Protein AF-A0AAU0F227-F1 (afdb_monomer)

Organism: NCBI:txid1735111

Secondary structure (DSSP, 8-state):
-HHHHHHHHHHHHHHHHHTT-EEEEEEEETTEEEEEEEEEEETTEEEEEEEEESSTTHHHHHHHHHHHHHTTT-SEEE-SS--HHHHTTT-----HHHHHHHHS--

Structure (mmCIF, N/CA/C/O backbone):
data_AF-A0AAU0F227-F1
#
_entry.id   AF-A0AAU0F227-F1
#
loop_
_atom_site.group_PDB
_atom_site.id
_atom_site.type_symbol
_atom_site.label_atom_id
_atom_site.label_alt_id
_atom_site.label_comp_id
_atom_site.label_asym_id
_atom_site.label_entity_id
_atom_site.label_seq_id
_atom_site.pdbx_PDB_ins_code
_atom_site.Cartn_x
_atom_site.Cartn_y
_atom_site.Cartn_z
_atom_site.occupancy
_atom_site.B_iso_or_equiv
_atom_site.auth_seq_id
_atom_site.auth_comp_id
_atom_site.auth_asym_id
_atom_site.auth_atom_id
_atom_site.pdbx_PDB_model_num
ATOM 1 N N . MET A 1 1 ? 10.313 -25.907 7.428 1.00 57.06 1 MET A N 1
ATOM 2 C CA . MET A 1 1 ? 9.620 -24.883 8.251 1.00 57.06 1 MET A CA 1
ATOM 3 C C . MET A 1 1 ? 9.072 -23.707 7.429 1.00 57.06 1 MET A C 1
ATOM 5 O O . MET A 1 1 ? 7.876 -23.462 7.508 1.00 57.06 1 MET A O 1
ATOM 9 N N . ALA A 1 2 ? 9.868 -23.030 6.587 1.00 64.19 2 ALA A N 1
ATOM 10 C CA . ALA A 1 2 ? 9.444 -21.821 5.851 1.00 64.19 2 ALA A CA 1
ATOM 11 C C . ALA A 1 2 ? 8.275 -21.999 4.849 1.00 64.19 2 ALA A C 1
ATOM 13 O O . ALA A 1 2 ? 7.465 -21.090 4.670 1.00 64.19 2 ALA A O 1
ATOM 14 N N . LEU A 1 3 ? 8.136 -23.172 4.214 1.00 71.38 3 LEU A N 1
ATOM 15 C CA . LEU A 1 3 ? 7.065 -23.419 3.233 1.00 71.38 3 LEU A CA 1
ATOM 16 C C . LEU A 1 3 ? 5.664 -23.450 3.878 1.00 71.38 3 LEU A C 1
ATOM 18 O O . LEU A 1 3 ? 4.693 -22.986 3.285 1.00 71.38 3 LEU A O 1
ATOM 22 N N . GLY A 1 4 ? 5.566 -23.962 5.110 1.00 80.31 4 GLY A N 1
ATOM 23 C CA . GLY A 1 4 ? 4.306 -24.030 5.855 1.00 80.31 4 GLY A CA 1
ATOM 24 C C . GLY A 1 4 ? 3.799 -22.652 6.281 1.00 80.31 4 GLY A C 1
ATOM 25 O O . GLY A 1 4 ? 2.604 -22.387 6.192 1.00 80.31 4 GLY A O 1
ATOM 26 N N . PHE A 1 5 ? 4.709 -21.754 6.670 1.00 84.50 5 PHE A N 1
ATOM 27 C CA . PHE A 1 5 ? 4.380 -20.368 7.007 1.00 84.50 5 PHE A CA 1
ATOM 28 C C . PHE A 1 5 ? 3.820 -19.608 5.797 1.00 84.50 5 PHE A C 1
ATOM 30 O O . PHE A 1 5 ? 2.742 -19.025 5.882 1.00 84.50 5 PHE A O 1
ATOM 37 N N . ARG A 1 6 ? 4.482 -19.711 4.635 1.00 87.69 6 ARG A N 1
ATOM 38 C CA . ARG A 1 6 ? 4.040 -19.050 3.395 1.00 87.69 6 ARG A CA 1
ATOM 39 C C . ARG A 1 6 ? 2.630 -19.478 2.977 1.00 87.69 6 ARG A C 1
ATOM 41 O O . ARG A 1 6 ? 1.818 -18.639 2.609 1.00 87.69 6 ARG A O 1
ATOM 48 N N . ARG A 1 7 ? 2.320 -20.777 3.066 1.00 92.31 7 ARG A N 1
ATOM 49 C CA . ARG A 1 7 ? 0.983 -21.298 2.730 1.00 92.31 7 ARG A CA 1
ATOM 50 C C . ARG A 1 7 ? -0.098 -20.772 3.673 1.00 92.31 7 ARG A C 1
ATOM 52 O O . ARG A 1 7 ? -1.180 -20.441 3.200 1.00 92.31 7 ARG A O 1
ATOM 59 N N . LYS A 1 8 ? 0.194 -20.671 4.975 1.00 94.19 8 LYS A N 1
ATOM 60 C CA . LYS A 1 8 ? -0.734 -20.087 5.955 1.00 94.19 8 LYS A CA 1
ATOM 61 C C . LYS A 1 8 ? -0.987 -18.608 5.673 1.00 94.19 8 LYS A C 1
ATOM 63 O O . LYS A 1 8 ? -2.141 -18.209 5.643 1.00 94.19 8 LYS A O 1
ATOM 68 N N . LEU A 1 9 ? 0.063 -17.835 5.392 1.00 93.00 9 LEU A N 1
ATOM 69 C CA . LEU A 1 9 ? -0.064 -16.415 5.058 1.00 93.00 9 LEU A CA 1
ATOM 70 C C . LEU A 1 9 ? -0.951 -16.199 3.824 1.00 93.00 9 LEU A C 1
ATOM 72 O O . LEU A 1 9 ? -1.901 -15.424 3.880 1.00 93.00 9 LEU A O 1
ATOM 76 N N . ILE A 1 10 ? -0.695 -16.944 2.743 1.00 95.25 10 ILE A N 1
ATOM 77 C CA . ILE A 1 10 ? -1.519 -16.889 1.525 1.00 95.25 10 ILE A CA 1
ATOM 78 C C . ILE A 1 10 ? -2.977 -17.234 1.849 1.00 95.25 10 ILE A C 1
ATOM 80 O O . ILE A 1 10 ? -3.882 -16.521 1.429 1.00 95.25 10 ILE A O 1
ATOM 84 N N . ALA A 1 11 ? -3.220 -18.300 2.618 1.00 97.00 11 ALA A N 1
ATOM 85 C CA . ALA A 1 11 ? -4.575 -18.694 2.995 1.00 97.00 11 ALA A CA 1
ATOM 86 C C . ALA A 1 11 ? -5.305 -17.598 3.793 1.00 97.00 11 ALA A C 1
ATOM 88 O O . ALA A 1 11 ? -6.478 -17.346 3.518 1.00 97.00 11 ALA A O 1
ATOM 89 N N . SER A 1 12 ? -4.617 -16.920 4.718 1.00 96.75 12 SER A N 1
ATOM 90 C CA . SER A 1 12 ? -5.177 -15.798 5.481 1.00 96.75 12 SER A CA 1
ATOM 91 C C . SER A 1 12 ? -5.547 -14.619 4.582 1.00 96.75 12 SER A C 1
ATOM 93 O O . SER A 1 12 ? -6.663 -14.120 4.674 1.00 96.75 12 SER A O 1
ATOM 95 N N . PHE A 1 13 ? -4.668 -14.211 3.661 1.00 96.75 13 PHE A N 1
ATOM 96 C CA . PHE A 1 13 ? -4.973 -13.123 2.723 1.00 96.75 13 PHE A CA 1
ATOM 97 C C . PHE A 1 13 ? -6.117 -13.470 1.772 1.00 96.75 13 PHE A C 1
ATOM 99 O O . PHE A 1 13 ? -6.982 -12.635 1.525 1.00 96.75 13 PHE A O 1
ATOM 106 N N . LEU A 1 14 ? -6.180 -14.713 1.289 1.00 97.19 14 LEU A N 1
ATOM 107 C CA . LEU A 1 14 ? -7.306 -15.174 0.475 1.00 97.19 14 LEU A CA 1
ATOM 108 C C . LEU A 1 14 ? -8.623 -15.157 1.259 1.00 97.19 14 LEU A C 1
ATOM 110 O O . LEU A 1 14 ? -9.668 -14.862 0.685 1.00 97.19 14 LEU A O 1
ATOM 114 N N . GLN A 1 15 ? -8.588 -15.481 2.553 1.00 98.00 15 GLN A N 1
ATOM 115 C CA . GLN A 1 15 ? -9.765 -15.392 3.413 1.00 98.00 15 GLN A CA 1
ATOM 116 C C . GLN A 1 15 ? -10.199 -13.937 3.609 1.00 98.00 15 GLN A C 1
ATOM 118 O O . GLN A 1 15 ? -11.361 -13.622 3.376 1.00 98.00 15 GLN A O 1
ATOM 123 N N . LEU A 1 16 ? -9.265 -13.043 3.941 1.00 97.75 16 LEU A N 1
ATOM 124 C CA . LEU A 1 16 ? -9.541 -11.611 4.070 1.00 97.75 16 LEU A CA 1
ATOM 125 C C . LEU A 1 16 ? -10.073 -11.011 2.764 1.00 97.75 16 LEU A C 1
ATOM 127 O O . LEU A 1 16 ? -10.976 -10.182 2.795 1.00 97.75 16 LEU A O 1
ATOM 131 N N . HIS A 1 17 ? -9.568 -11.459 1.614 1.00 97.44 17 HIS A N 1
ATOM 132 C CA . HIS A 1 17 ? -10.062 -11.022 0.313 1.00 97.44 17 HIS A CA 1
ATOM 133 C C . HIS A 1 17 ? -11.509 -11.468 0.074 1.00 97.44 17 HIS A C 1
ATOM 135 O O . HIS A 1 17 ? -12.342 -10.654 -0.317 1.00 97.44 17 HIS A O 1
ATOM 141 N N . ARG A 1 18 ? -11.845 -12.730 0.384 1.00 97.62 18 ARG A N 1
ATOM 142 C CA . ARG A 1 18 ? -13.232 -13.229 0.315 1.00 97.62 18 ARG A CA 1
ATOM 143 C C . ARG A 1 18 ? -14.184 -12.479 1.248 1.00 97.62 18 ARG A C 1
ATOM 145 O O . ARG A 1 18 ? -15.361 -12.361 0.934 1.00 97.62 18 ARG A O 1
ATOM 152 N N . GLU A 1 19 ? -13.681 -11.978 2.371 1.00 97.12 19 GLU A N 1
ATOM 153 C CA . GLU A 1 19 ? -14.431 -11.145 3.320 1.00 97.12 19 GLU A CA 1
ATOM 154 C C . GLU A 1 19 ? -14.504 -9.662 2.914 1.00 97.12 19 GLU A C 1
ATOM 156 O O . GLU A 1 19 ? -15.081 -8.863 3.645 1.00 97.12 19 GLU A O 1
ATOM 161 N N . GLY A 1 20 ? -13.906 -9.266 1.783 1.00 94.94 20 GLY A N 1
ATOM 162 C CA . GLY A 1 20 ? -13.856 -7.872 1.327 1.00 94.94 20 GLY A CA 1
ATOM 163 C C . GLY A 1 20 ? -12.848 -6.986 2.070 1.00 94.94 20 GLY A C 1
ATOM 164 O O . GLY A 1 20 ? -12.771 -5.792 1.791 1.00 94.94 20 GLY A O 1
ATOM 165 N N . LYS A 1 21 ? -12.053 -7.562 2.981 1.00 95.69 21 LYS A N 1
ATOM 166 C CA . LYS A 1 21 ? -11.080 -6.862 3.839 1.00 95.69 21 LYS A CA 1
ATOM 167 C C . LYS A 1 21 ? -9.684 -6.757 3.232 1.00 95.69 21 LYS A C 1
ATOM 169 O O . LYS A 1 21 ? -8.912 -5.907 3.650 1.00 95.69 21 LYS A O 1
ATOM 174 N N . ALA A 1 22 ? -9.329 -7.615 2.277 1.00 97.25 22 ALA A N 1
ATOM 175 C CA . ALA A 1 22 ? -8.083 -7.488 1.520 1.00 97.25 22 ALA A CA 1
ATOM 176 C C . ALA A 1 22 ? -8.368 -7.133 0.061 1.00 97.25 22 ALA A C 1
ATOM 178 O O . ALA A 1 22 ? -9.268 -7.703 -0.564 1.00 97.25 22 ALA A O 1
ATOM 179 N N . LYS A 1 23 ? -7.570 -6.222 -0.495 1.00 95.88 23 LYS A N 1
ATOM 180 C CA . LYS A 1 23 ? -7.654 -5.809 -1.899 1.00 95.88 23 LYS A CA 1
ATOM 181 C C . LYS A 1 23 ? -6.348 -6.106 -2.618 1.00 95.88 23 LYS A C 1
ATOM 183 O O . LYS A 1 23 ? -5.270 -5.987 -2.034 1.00 95.88 23 LYS A O 1
ATOM 188 N N . SER A 1 24 ? -6.462 -6.458 -3.890 1.00 96.00 24 SER A N 1
ATOM 189 C CA . SER A 1 24 ? -5.349 -6.539 -4.827 1.00 96.00 24 SER A CA 1
ATOM 190 C C . SER A 1 24 ? -5.595 -5.602 -6.001 1.00 96.00 24 SER A C 1
ATOM 192 O O . SER A 1 24 ? -6.738 -5.288 -6.331 1.00 96.00 24 SER A O 1
ATOM 194 N N . ILE A 1 25 ? -4.503 -5.132 -6.592 1.00 96.50 25 ILE A N 1
ATOM 195 C CA . ILE A 1 25 ? -4.500 -4.357 -7.826 1.00 96.50 25 ILE A CA 1
ATOM 196 C C . ILE A 1 25 ? -3.535 -5.034 -8.781 1.00 96.50 25 ILE A C 1
ATOM 198 O O . ILE A 1 25 ? -2.353 -5.204 -8.470 1.00 96.50 25 ILE A O 1
ATOM 202 N N . GLU A 1 26 ? -4.042 -5.419 -9.944 1.00 97.50 26 GLU A N 1
ATOM 203 C CA . GLU A 1 26 ? -3.285 -6.100 -10.981 1.00 97.50 26 GLU A CA 1
ATOM 204 C C . GLU A 1 26 ? -3.007 -5.177 -12.168 1.00 97.50 26 GLU A C 1
ATOM 206 O O . GLU A 1 26 ? -3.890 -4.494 -12.685 1.00 97.50 26 GLU A O 1
ATOM 211 N N . VAL A 1 27 ? -1.768 -5.204 -12.654 1.00 98.19 27 VAL A N 1
ATOM 212 C CA . VAL A 1 27 ? -1.337 -4.435 -13.823 1.00 98.19 27 VAL A CA 1
ATOM 213 C C . VAL A 1 27 ? -1.038 -5.392 -14.961 1.00 98.19 27 VAL A C 1
ATOM 215 O O . VAL A 1 27 ? -0.138 -6.234 -14.872 1.00 98.19 27 VAL A O 1
ATOM 218 N N . TRP A 1 28 ? -1.805 -5.249 -16.038 1.00 98.00 28 TRP A N 1
ATOM 219 C CA . TRP A 1 28 ? -1.760 -6.125 -17.201 1.00 98.00 28 TRP A CA 1
ATOM 220 C C . TRP A 1 28 ? -1.194 -5.397 -18.417 1.00 98.00 28 TRP A C 1
ATOM 222 O O . TRP A 1 28 ? -1.571 -4.264 -18.708 1.00 98.00 28 TRP A O 1
ATOM 232 N N . GLN A 1 29 ? -0.315 -6.068 -19.157 1.00 97.56 29 GLN A N 1
ATOM 233 C CA . GLN A 1 29 ? 0.210 -5.596 -20.436 1.00 97.56 29 GLN A CA 1
ATOM 234 C C . GLN A 1 29 ? 0.162 -6.750 -21.432 1.00 97.56 29 GLN A C 1
ATOM 236 O O . GLN A 1 29 ? 0.721 -7.815 -21.177 1.00 97.56 29 GLN A O 1
ATOM 241 N N . SER A 1 30 ? -0.536 -6.553 -22.553 1.00 96.69 30 SER A N 1
ATOM 242 C CA . SER A 1 30 ? -0.669 -7.560 -23.618 1.00 96.69 30 SER A CA 1
ATOM 243 C C . SER A 1 30 ? -1.134 -8.937 -23.111 1.00 96.69 30 SER A C 1
ATOM 245 O O . SER A 1 30 ? -0.617 -9.970 -23.524 1.00 96.69 30 SER A O 1
ATOM 247 N N . GLY A 1 31 ? -2.085 -8.956 -22.168 1.00 97.06 31 GLY A N 1
ATOM 248 C CA . GLY A 1 31 ? -2.617 -10.185 -21.563 1.00 97.06 31 GLY A CA 1
ATOM 249 C C . GLY A 1 31 ? -1.733 -10.826 -20.486 1.00 97.06 31 GLY A C 1
ATOM 250 O O . GLY A 1 31 ? -2.143 -11.811 -19.878 1.00 97.06 31 GLY A O 1
ATOM 251 N N . ALA A 1 32 ? -0.552 -10.273 -20.197 1.00 98.12 32 ALA A N 1
ATOM 252 C CA . ALA A 1 32 ? 0.327 -10.754 -19.137 1.00 98.12 32 ALA A CA 1
ATOM 253 C C . ALA A 1 32 ? 0.208 -9.902 -17.866 1.00 98.12 32 ALA A C 1
ATOM 255 O O . ALA A 1 32 ? 0.199 -8.673 -17.929 1.00 98.12 32 ALA A O 1
ATOM 256 N N . LEU A 1 33 ? 0.189 -10.558 -16.702 1.00 98.12 33 LEU A N 1
ATOM 257 C CA . LEU A 1 33 ? 0.288 -9.898 -15.400 1.00 98.12 33 LEU A CA 1
ATOM 258 C C . LEU A 1 33 ? 1.733 -9.436 -15.172 1.00 98.12 33 LEU A C 1
ATOM 260 O O . LEU A 1 33 ? 2.618 -10.260 -14.885 1.00 98.12 33 LEU A O 1
ATOM 264 N N . VAL A 1 34 ? 1.965 -8.131 -15.299 1.00 98.31 34 VAL A N 1
ATOM 265 C CA . VAL A 1 34 ? 3.297 -7.506 -15.273 1.00 98.31 34 VAL A CA 1
ATOM 266 C C . VAL A 1 34 ? 3.588 -6.711 -14.003 1.00 98.31 34 VAL A C 1
ATOM 268 O O . VAL A 1 34 ? 4.726 -6.301 -13.795 1.00 98.31 34 VAL A O 1
ATOM 271 N N . GLY A 1 35 ? 2.610 -6.523 -13.126 1.00 97.69 35 GLY A N 1
ATOM 272 C CA . GLY A 1 35 ? 2.816 -5.880 -11.835 1.00 97.69 35 GLY A CA 1
ATOM 273 C C . GLY A 1 35 ? 1.562 -5.920 -10.985 1.00 97.69 35 GLY A C 1
ATOM 274 O O . GLY A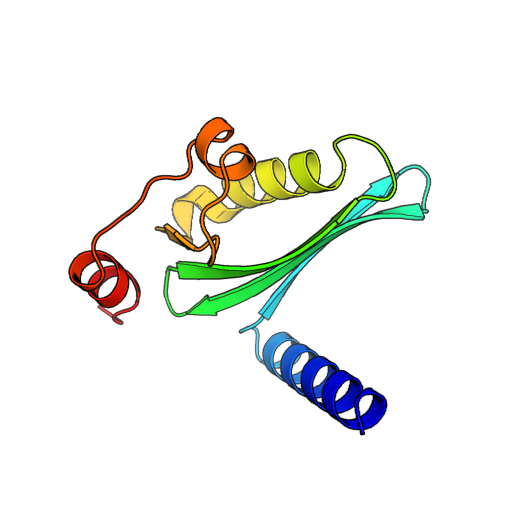 1 35 ? 0.508 -6.373 -11.432 1.00 97.69 35 GLY A O 1
ATOM 275 N N . GLY A 1 36 ? 1.688 -5.448 -9.758 1.00 96.75 36 GLY A N 1
ATOM 276 C CA . GLY A 1 36 ? 0.560 -5.336 -8.854 1.00 96.75 36 GLY A CA 1
ATOM 277 C C . GLY A 1 36 ? 0.991 -5.226 -7.407 1.00 96.75 36 GLY A C 1
ATOM 278 O O . GLY A 1 36 ? 2.180 -5.292 -7.084 1.00 96.75 36 GLY A O 1
ATOM 279 N N . PHE A 1 37 ? 0.009 -5.063 -6.540 1.00 95.06 37 PHE A N 1
ATOM 280 C CA . PHE A 1 37 ? 0.202 -5.039 -5.099 1.00 95.06 37 PHE A CA 1
ATOM 281 C C . PHE A 1 37 ? -1.064 -5.509 -4.397 1.00 95.06 37 PHE A C 1
ATOM 283 O O . PHE A 1 37 ? -2.133 -5.600 -5.005 1.00 95.06 37 PHE A O 1
ATOM 290 N N . TYR A 1 38 ? -0.930 -5.835 -3.120 1.00 96.00 38 TYR A N 1
ATOM 291 C CA . TYR A 1 38 ? -2.059 -6.181 -2.275 1.00 96.00 38 TYR A CA 1
ATOM 292 C C . TYR A 1 38 ? -1.876 -5.602 -0.878 1.00 96.00 38 TYR A C 1
ATOM 294 O O . TYR A 1 38 ? -0.764 -5.269 -0.458 1.00 96.00 38 TYR A O 1
ATOM 302 N N . GLY A 1 39 ? -2.987 -5.488 -0.168 1.00 96.19 39 GLY A N 1
ATOM 303 C CA . GLY A 1 39 ? -3.018 -4.974 1.188 1.00 96.19 39 GLY A CA 1
ATOM 304 C C . GLY A 1 39 ? -4.350 -5.252 1.859 1.00 96.19 39 GLY A C 1
ATOM 305 O O . GLY A 1 39 ? -5.257 -5.845 1.261 1.00 96.19 39 GLY A O 1
ATOM 306 N N . VAL A 1 40 ? -4.450 -4.828 3.110 1.00 96.94 40 VAL A N 1
ATOM 307 C CA . VAL A 1 40 ? -5.674 -4.914 3.904 1.00 96.94 40 VAL A CA 1
ATOM 308 C C . VAL A 1 40 ? -6.271 -3.533 4.106 1.00 96.94 40 VAL A C 1
ATOM 310 O O . VAL A 1 40 ? -5.564 -2.540 4.234 1.00 96.94 40 VAL A O 1
ATOM 313 N N . GLU A 1 41 ? -7.590 -3.479 4.120 1.00 95.50 41 GLU A N 1
ATOM 314 C CA . GLU A 1 41 ? -8.348 -2.308 4.516 1.00 95.50 41 GLU A CA 1
ATOM 315 C C . GLU A 1 41 ? -8.688 -2.419 6.001 1.00 9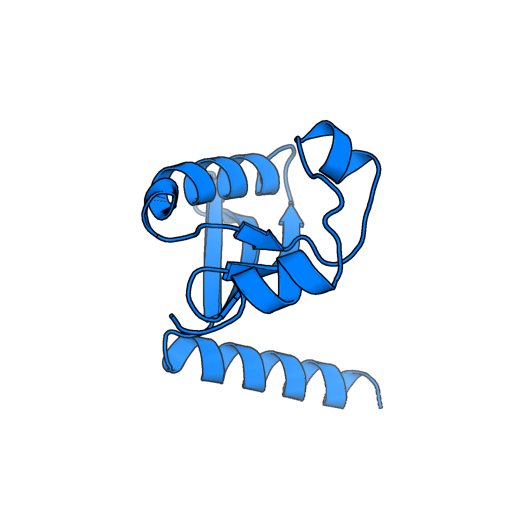5.50 41 GLU A C 1
ATOM 317 O O . GLU A 1 41 ? -9.276 -3.409 6.448 1.00 95.50 41 GLU A O 1
ATOM 322 N N . VAL A 1 42 ? -8.314 -1.389 6.756 1.00 94.88 42 VAL A N 1
ATOM 323 C CA . VAL A 1 42 ? -8.706 -1.194 8.150 1.00 94.88 42 VAL A CA 1
ATOM 324 C C . VAL A 1 42 ? -9.388 0.164 8.227 1.00 94.88 42 VAL A C 1
ATOM 326 O O . VAL A 1 42 ? -8.734 1.203 8.167 1.00 94.88 42 VAL A O 1
ATOM 329 N N . ASN A 1 43 ? -10.719 0.155 8.315 1.00 94.00 43 ASN A N 1
ATOM 330 C CA . ASN A 1 43 ? -11.545 1.359 8.221 1.00 94.00 43 ASN A CA 1
ATOM 331 C C . ASN A 1 43 ? -11.186 2.170 6.964 1.00 94.00 43 ASN A C 1
ATOM 333 O O . ASN A 1 43 ? -11.282 1.658 5.854 1.00 94.00 43 ASN A O 1
ATOM 337 N N . LYS A 1 44 ? -10.739 3.420 7.117 1.00 94.38 44 LYS A N 1
ATOM 338 C CA . LYS A 1 44 ? -10.345 4.286 5.992 1.00 94.38 44 LYS A CA 1
ATOM 339 C C . LYS A 1 44 ? -8.846 4.252 5.688 1.00 94.38 44 LYS A C 1
ATOM 341 O O . LYS A 1 44 ? -8.347 5.120 4.972 1.00 94.38 44 LYS A O 1
ATOM 346 N N . VAL A 1 45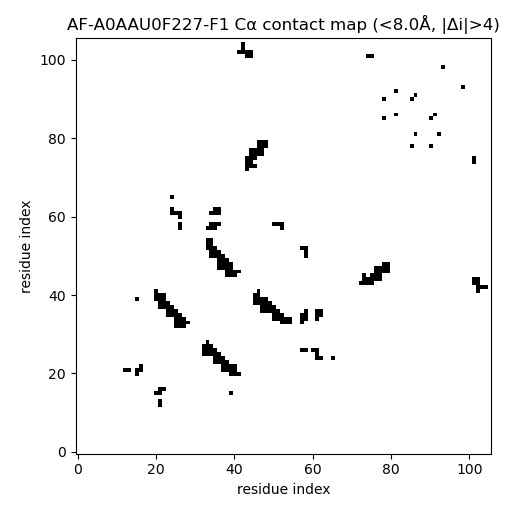 ? -8.123 3.258 6.197 1.00 96.38 45 VAL A N 1
ATOM 347 C CA . VAL A 1 45 ? -6.687 3.083 5.960 1.00 96.38 45 VAL A CA 1
ATOM 348 C C . VAL A 1 45 ? -6.453 1.853 5.095 1.00 96.38 45 VAL A C 1
ATOM 350 O O . VAL A 1 45 ? -6.921 0.757 5.407 1.00 96.38 45 VAL A O 1
ATOM 353 N N . PHE A 1 46 ? -5.699 2.026 4.013 1.00 96.56 46 PHE A N 1
ATOM 354 C CA . PHE A 1 46 ? -5.169 0.905 3.248 1.00 96.56 46 PHE A CA 1
ATOM 355 C C . PHE A 1 46 ? -3.750 0.588 3.721 1.00 96.56 46 PHE A C 1
ATOM 357 O O . PHE A 1 46 ? -2.830 1.371 3.493 1.00 96.56 46 PHE A O 1
ATOM 364 N N . CYS A 1 47 ? -3.565 -0.566 4.354 1.00 96.12 47 CYS A N 1
ATOM 365 C CA . CYS A 1 47 ? -2.260 -1.078 4.756 1.00 96.12 47 CYS A CA 1
ATOM 366 C C . CYS A 1 47 ? -1.676 -1.923 3.623 1.00 96.12 47 CYS A C 1
ATOM 368 O O . CYS A 1 47 ? -2.091 -3.067 3.408 1.00 96.12 47 CYS A O 1
ATOM 370 N N . GLY A 1 48 ? -0.734 -1.345 2.876 1.00 94.06 48 GLY A N 1
ATOM 371 C CA . GLY A 1 48 ? -0.035 -2.032 1.796 1.00 94.06 48 GLY A CA 1
ATOM 372 C C . GLY A 1 48 ? 0.927 -3.077 2.352 1.00 94.06 48 GLY A C 1
ATOM 373 O O . GLY A 1 48 ? 1.728 -2.774 3.224 1.00 94.06 48 GLY A O 1
ATOM 374 N N . GLU A 1 49 ? 0.860 -4.305 1.840 1.00 93.19 49 GLU A N 1
ATOM 375 C CA . GLU A 1 49 ? 1.652 -5.428 2.366 1.00 93.19 49 GLU A CA 1
ATOM 376 C C . GLU A 1 49 ? 2.819 -5.789 1.456 1.00 93.19 49 GLU A C 1
ATOM 378 O O . GLU A 1 49 ? 3.937 -6.046 1.896 1.00 93.19 49 GLU A O 1
ATOM 383 N N . SER A 1 50 ? 2.574 -5.843 0.148 1.00 90.81 50 SER A N 1
ATOM 384 C CA . SER A 1 50 ? 3.641 -6.107 -0.807 1.00 90.81 50 SER A CA 1
ATOM 385 C C . SER A 1 50 ? 3.262 -5.669 -2.208 1.00 90.81 50 SER A C 1
ATOM 387 O O . SER A 1 50 ? 2.086 -5.621 -2.575 1.00 90.81 50 SER A O 1
ATOM 389 N N . MET A 1 51 ? 4.286 -5.412 -3.014 1.00 91.88 51 MET A N 1
ATOM 390 C CA . MET A 1 51 ? 4.165 -5.087 -4.425 1.00 91.88 51 MET A CA 1
ATOM 391 C C . MET A 1 51 ? 5.189 -5.852 -5.254 1.00 91.88 51 MET A C 1
ATOM 393 O O . MET A 1 51 ? 6.257 -6.226 -4.771 1.00 91.88 51 MET A O 1
ATOM 397 N N . PHE A 1 52 ? 4.878 -6.060 -6.529 1.00 94.44 52 PHE A N 1
ATOM 398 C CA . PHE A 1 52 ? 5.808 -6.624 -7.496 1.00 94.44 52 PHE A CA 1
ATOM 399 C C . PHE A 1 52 ? 5.714 -5.893 -8.836 1.00 94.44 52 PHE A C 1
ATOM 401 O O . PHE A 1 52 ? 4.673 -5.351 -9.212 1.00 94.44 52 PHE A O 1
ATOM 408 N N . SER A 1 53 ? 6.817 -5.921 -9.579 1.00 95.94 53 SER A N 1
ATOM 409 C CA . SER A 1 53 ? 6.916 -5.365 -10.926 1.00 95.94 53 SER A CA 1
ATOM 410 C C . SER A 1 53 ? 7.802 -6.279 -11.767 1.00 95.94 53 SER A C 1
ATOM 412 O O . SER A 1 53 ? 8.928 -6.576 -11.378 1.00 95.94 53 SER A O 1
ATOM 414 N N . LYS A 1 54 ? 7.293 -6.751 -12.907 1.00 97.12 54 LYS A N 1
ATOM 415 C CA . LYS A 1 54 ? 8.042 -7.538 -13.905 1.00 97.12 54 LYS A CA 1
ATOM 416 C C . LYS A 1 54 ? 8.568 -6.677 -15.05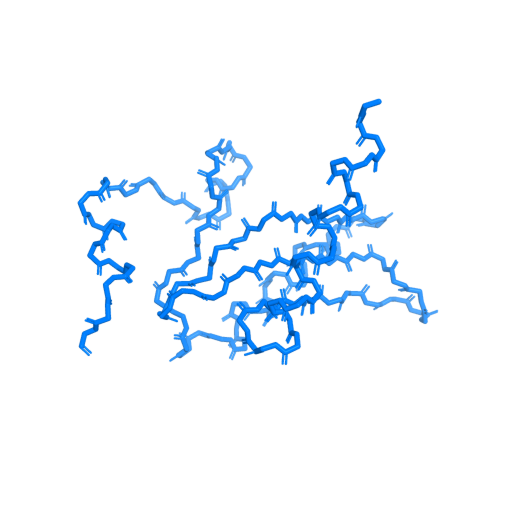1 1.00 97.12 54 LYS A C 1
ATOM 418 O O . LYS A 1 54 ? 9.504 -7.076 -15.730 1.00 97.12 54 LYS A O 1
ATOM 423 N N . VAL A 1 55 ? 7.961 -5.511 -15.262 1.00 96.50 55 VAL A N 1
ATOM 424 C CA . VAL A 1 55 ? 8.424 -4.480 -16.198 1.00 96.50 55 VAL A CA 1
ATOM 425 C C . VAL A 1 55 ? 8.549 -3.153 -15.460 1.00 96.50 55 VAL A C 1
ATOM 427 O O . VAL A 1 55 ? 7.937 -2.964 -14.404 1.00 96.50 55 VAL A O 1
ATOM 430 N N . SER A 1 56 ? 9.347 -2.234 -15.995 1.00 95.12 56 SER A N 1
ATOM 431 C CA . SER A 1 56 ? 9.545 -0.911 -15.404 1.00 95.12 56 SER A CA 1
ATOM 432 C C . SER A 1 56 ? 8.213 -0.189 -15.197 1.00 95.12 56 SER A C 1
ATOM 434 O O . SER A 1 56 ? 7.352 -0.191 -16.073 1.00 95.12 56 SER A O 1
ATOM 436 N N . ASN A 1 57 ? 8.061 0.454 -14.038 1.00 91.88 57 ASN A N 1
ATOM 437 C CA . ASN A 1 57 ? 6.905 1.274 -13.661 1.00 91.88 57 ASN A CA 1
ATOM 438 C C . ASN A 1 57 ? 5.545 0.561 -13.552 1.00 91.88 57 ASN A C 1
ATOM 440 O O . ASN A 1 57 ? 4.563 1.248 -13.282 1.00 91.88 57 ASN A O 1
ATOM 444 N N . ALA A 1 58 ? 5.443 -0.767 -13.692 1.00 95.44 58 ALA A N 1
ATOM 445 C CA . ALA A 1 58 ? 4.140 -1.433 -13.585 1.00 95.44 58 ALA A CA 1
ATOM 446 C C . ALA A 1 58 ? 3.517 -1.260 -12.192 1.00 95.44 58 ALA A C 1
ATOM 448 O O . ALA A 1 58 ? 2.377 -0.816 -12.097 1.00 95.44 58 ALA A O 1
ATOM 449 N N . SER A 1 59 ? 4.261 -1.515 -11.110 1.00 89.00 59 SER A N 1
ATOM 450 C CA . SER A 1 59 ? 3.747 -1.300 -9.746 1.00 89.00 59 SER A CA 1
ATOM 451 C C . SER A 1 59 ? 3.352 0.160 -9.492 1.00 89.00 59 SER A C 1
ATOM 453 O O . SER A 1 59 ? 2.290 0.414 -8.931 1.00 89.00 59 SER A O 1
ATOM 455 N N . LYS A 1 60 ? 4.153 1.120 -9.972 1.00 90.38 60 LYS A N 1
ATOM 456 C CA . LYS A 1 60 ? 3.866 2.560 -9.872 1.00 90.38 60 LYS A CA 1
ATOM 457 C C . LYS A 1 60 ? 2.589 2.943 -10.630 1.00 90.38 60 LYS A C 1
ATOM 459 O O . LYS A 1 60 ? 1.769 3.673 -10.087 1.00 90.38 60 LYS A O 1
ATOM 464 N N . ALA A 1 61 ? 2.396 2.436 -11.848 1.00 93.94 61 ALA A N 1
ATOM 465 C CA . ALA A 1 61 ? 1.186 2.681 -12.631 1.00 93.94 61 ALA A CA 1
ATOM 466 C C . ALA A 1 61 ? -0.064 2.133 -11.924 1.00 93.94 61 ALA A C 1
ATOM 468 O O . ALA A 1 61 ? -1.067 2.836 -11.817 1.00 93.94 61 ALA A O 1
ATOM 469 N N . GLY A 1 62 ? 0.023 0.913 -11.381 1.00 94.62 62 GLY A N 1
ATOM 470 C CA . GLY A 1 62 ? -1.048 0.334 -10.570 1.00 94.62 62 GLY A CA 1
ATOM 471 C C . GLY A 1 62 ? -1.347 1.164 -9.322 1.00 94.62 62 GLY A C 1
ATOM 472 O O . GLY A 1 62 ? -2.508 1.401 -9.005 1.00 94.62 62 GLY A O 1
ATOM 473 N N . PHE A 1 63 ? -0.309 1.640 -8.631 1.00 92.50 63 PHE A N 1
ATOM 474 C CA . PHE A 1 63 ? -0.460 2.431 -7.411 1.00 92.50 63 PHE A CA 1
ATOM 475 C C . PHE A 1 63 ? -1.107 3.795 -7.678 1.00 92.50 63 PHE A C 1
ATOM 477 O O . PHE A 1 63 ? -2.052 4.160 -6.990 1.00 92.50 63 PHE A O 1
ATOM 484 N N . ILE A 1 64 ? -0.683 4.510 -8.727 1.00 92.50 64 ILE A N 1
ATOM 485 C CA . ILE A 1 64 ? -1.308 5.779 -9.141 1.00 92.50 64 ILE A CA 1
ATOM 486 C C . ILE A 1 64 ? -2.791 5.569 -9.465 1.00 92.50 64 ILE A C 1
ATOM 488 O O . ILE A 1 64 ? -3.639 6.330 -9.004 1.00 92.50 64 ILE A O 1
ATOM 492 N N . HIS A 1 65 ? -3.111 4.518 -10.227 1.00 94.81 65 HIS A N 1
ATOM 493 C CA . HIS A 1 65 ? -4.495 4.193 -10.559 1.00 94.81 65 HIS A CA 1
ATOM 494 C C . HIS A 1 65 ? -5.337 3.932 -9.303 1.00 94.81 65 HIS A C 1
ATOM 496 O O . HIS A 1 65 ? -6.450 4.440 -9.191 1.00 94.81 65 HIS A O 1
ATOM 502 N N . PHE A 1 66 ? -4.796 3.180 -8.346 1.00 95.06 66 PHE A N 1
ATOM 503 C CA . PHE A 1 66 ? -5.455 2.903 -7.075 1.00 95.06 66 PHE A CA 1
ATOM 504 C C . PHE A 1 66 ? -5.709 4.165 -6.251 1.00 95.06 66 PHE A C 1
ATOM 506 O O . PHE A 1 66 ? -6.834 4.367 -5.803 1.00 95.06 66 PHE A O 1
ATOM 513 N N . VAL A 1 67 ? -4.705 5.030 -6.085 1.00 92.81 67 VAL A N 1
ATOM 514 C CA . VAL A 1 67 ? -4.879 6.290 -5.346 1.00 92.81 67 VAL A CA 1
ATOM 515 C C . VAL A 1 67 ? -5.995 7.120 -5.974 1.00 92.81 67 VAL A C 1
ATOM 517 O O . VAL A 1 67 ? -6.876 7.586 -5.260 1.00 92.81 67 VAL A O 1
ATOM 520 N N . GLU A 1 68 ? -6.022 7.245 -7.302 1.00 94.69 68 GLU A N 1
ATOM 521 C CA . GLU A 1 68 ? -7.058 8.021 -7.989 1.00 94.69 68 GLU A CA 1
ATOM 522 C C . GLU A 1 68 ? -8.456 7.398 -7.844 1.00 94.69 68 GLU A C 1
ATOM 524 O O . GLU A 1 68 ? -9.427 8.109 -7.578 1.00 94.69 68 GLU A O 1
ATOM 529 N N . GLN A 1 69 ? -8.571 6.071 -7.973 1.00 95.88 69 GLN A N 1
ATOM 530 C CA . GLN A 1 69 ? -9.841 5.352 -7.815 1.00 95.88 69 GLN A CA 1
ATOM 531 C C . GLN A 1 69 ? -10.406 5.461 -6.394 1.00 95.88 69 GLN A C 1
ATOM 533 O O . GLN A 1 69 ? -11.617 5.601 -6.224 1.00 95.88 69 GLN A O 1
ATOM 538 N N . TYR A 1 70 ? -9.541 5.408 -5.380 1.00 94.94 70 TYR A N 1
ATOM 539 C CA . TYR A 1 70 ? -9.940 5.336 -3.974 1.00 94.94 70 TYR A CA 1
ATOM 540 C C . TYR A 1 70 ? -9.698 6.632 -3.189 1.00 94.94 70 TYR A C 1
ATOM 542 O O . TYR A 1 70 ? -9.819 6.628 -1.964 1.00 94.94 70 TYR A O 1
ATOM 550 N N . LYS A 1 71 ? -9.438 7.759 -3.864 1.00 93.69 71 LYS A N 1
ATOM 551 C CA . LYS A 1 71 ? -9.146 9.061 -3.227 1.00 93.69 71 LYS A CA 1
ATOM 552 C C . LYS A 1 71 ? -10.219 9.569 -2.259 1.00 93.69 71 LYS A C 1
ATOM 554 O O . LYS A 1 71 ? -9.923 10.353 -1.371 1.00 93.69 71 LYS A O 1
ATOM 559 N N . ASN A 1 72 ? -11.468 9.135 -2.443 1.00 96.00 72 ASN A N 1
ATOM 560 C CA . ASN A 1 72 ? -12.598 9.497 -1.579 1.00 96.00 72 ASN A CA 1
ATOM 561 C C . ASN A 1 72 ? -12.932 8.413 -0.540 1.00 96.00 72 ASN A C 1
ATOM 563 O O . ASN A 1 72 ? -13.827 8.606 0.281 1.00 96.00 72 ASN A O 1
ATOM 567 N N . HIS A 1 73 ? -12.264 7.260 -0.610 1.00 95.00 73 HIS A N 1
ATOM 568 C CA . HIS A 1 73 ? -12.515 6.100 0.243 1.00 95.00 73 HIS A CA 1
ATOM 569 C C . HIS A 1 73 ? -11.454 5.979 1.338 1.00 95.00 73 HIS A C 1
ATOM 571 O O . HIS A 1 73 ? -11.798 5.860 2.514 1.00 95.00 73 HIS A O 1
ATOM 577 N N . PHE A 1 74 ? -10.175 6.076 0.963 1.00 95.12 74 PHE A N 1
ATOM 578 C CA . PHE A 1 74 ? -9.057 6.014 1.901 1.00 95.12 74 PHE A CA 1
ATOM 579 C C . PHE A 1 74 ? -8.573 7.404 2.302 1.00 95.12 74 PHE A C 1
ATOM 581 O O . PHE A 1 74 ? -8.385 8.278 1.459 1.00 95.12 74 PHE A O 1
ATOM 588 N N . THR A 1 75 ? -8.327 7.586 3.596 1.00 94.06 75 THR A N 1
ATOM 589 C CA . THR A 1 75 ? -7.708 8.792 4.163 1.00 94.06 75 THR A CA 1
ATOM 590 C C . THR A 1 75 ? -6.203 8.637 4.344 1.00 94.06 75 THR A C 1
ATOM 592 O O . THR A 1 75 ? -5.501 9.637 4.437 1.00 94.06 75 THR A O 1
ATOM 595 N N . LEU A 1 76 ? -5.707 7.396 4.411 1.00 95.00 76 LEU A N 1
ATOM 596 C CA . LEU A 1 76 ? -4.288 7.091 4.568 1.00 95.00 76 LEU A CA 1
ATOM 597 C C . LEU A 1 76 ? -3.924 5.807 3.813 1.00 95.00 76 LEU A C 1
ATOM 599 O O . LEU A 1 76 ? -4.679 4.831 3.824 1.00 95.00 76 LEU A O 1
ATOM 603 N N . ILE A 1 77 ? -2.743 5.806 3.194 1.00 94.44 77 ILE A N 1
ATOM 604 C CA . ILE A 1 77 ? -2.098 4.599 2.678 1.00 94.44 77 ILE A CA 1
ATOM 605 C C . ILE A 1 77 ? -0.845 4.351 3.508 1.00 94.44 77 ILE A C 1
ATOM 607 O O . ILE A 1 77 ? 0.111 5.123 3.467 1.00 94.44 77 ILE A O 1
ATOM 611 N N . ASP A 1 78 ? -0.871 3.269 4.270 1.00 94.62 78 ASP A N 1
ATOM 612 C CA . ASP A 1 78 ? 0.240 2.840 5.101 1.00 94.62 78 ASP A CA 1
ATOM 613 C C . ASP A 1 78 ? 1.220 2.010 4.266 1.00 94.62 78 ASP A C 1
ATOM 615 O O . ASP A 1 78 ? 0.869 0.977 3.690 1.00 94.62 78 ASP A O 1
ATOM 619 N N . CYS A 1 79 ? 2.453 2.508 4.189 1.00 88.38 79 CYS A N 1
ATOM 620 C CA . CYS A 1 79 ? 3.553 1.910 3.438 1.00 88.38 79 CYS A CA 1
ATOM 621 C C . CYS A 1 79 ? 4.448 1.011 4.316 1.00 88.38 79 CYS A C 1
ATOM 623 O O . CYS A 1 79 ? 5.477 0.524 3.845 1.00 88.38 79 CYS A O 1
ATOM 625 N N . GLN A 1 80 ? 4.065 0.806 5.582 1.00 85.25 80 GLN A N 1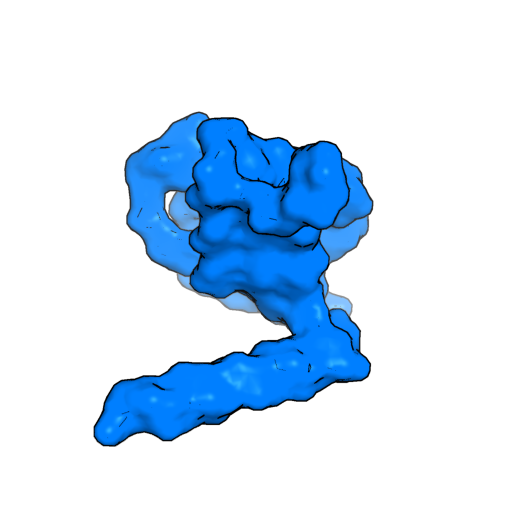
ATOM 626 C CA . GLN A 1 80 ? 4.745 0.045 6.627 1.00 85.25 80 GLN A CA 1
ATOM 627 C C . GLN A 1 80 ? 6.134 0.588 6.978 1.00 85.25 80 GLN A C 1
ATOM 629 O O . GLN A 1 80 ? 6.316 1.278 7.979 1.00 85.25 80 GLN A O 1
ATOM 634 N N . VAL A 1 81 ? 7.140 0.247 6.175 1.00 83.00 81 VAL A N 1
ATOM 635 C CA . VAL A 1 81 ? 8.541 0.558 6.455 1.00 83.00 81 VAL A CA 1
ATOM 636 C C . VAL A 1 81 ? 8.984 1.711 5.572 1.00 83.00 81 VAL A C 1
ATOM 638 O O . VAL A 1 81 ? 8.841 1.673 4.351 1.00 83.00 81 VAL A O 1
ATOM 641 N N . TYR A 1 82 ? 9.572 2.724 6.203 1.00 83.62 82 TYR A N 1
ATOM 642 C CA . TYR A 1 82 ? 10.185 3.840 5.498 1.00 83.62 82 TYR A CA 1
ATOM 643 C C . TYR A 1 82 ? 11.234 3.358 4.484 1.00 83.62 82 TYR A C 1
ATOM 645 O O . TYR A 1 82 ? 12.045 2.471 4.759 1.00 83.62 82 TYR A O 1
ATOM 653 N N . SER A 1 83 ? 11.254 4.006 3.322 1.00 82.19 83 SER A N 1
ATOM 654 C CA . SER A 1 83 ? 12.380 3.959 2.395 1.00 82.19 83 SER A CA 1
ATOM 655 C C . SER A 1 83 ? 12.495 5.291 1.663 1.00 82.19 83 SER A C 1
ATOM 657 O O . SER A 1 83 ? 11.477 5.921 1.373 1.00 82.19 83 SER A O 1
ATOM 659 N N . GLU A 1 84 ? 13.717 5.672 1.281 1.00 85.56 84 GLU A N 1
ATOM 660 C CA . GLU A 1 84 ? 13.970 6.867 0.457 1.00 85.56 84 GLU A CA 1
ATOM 661 C C . GLU A 1 84 ? 13.155 6.846 -0.847 1.00 85.56 84 GLU A C 1
ATOM 663 O O . GLU A 1 84 ? 12.709 7.877 -1.347 1.00 85.56 84 GLU A O 1
ATO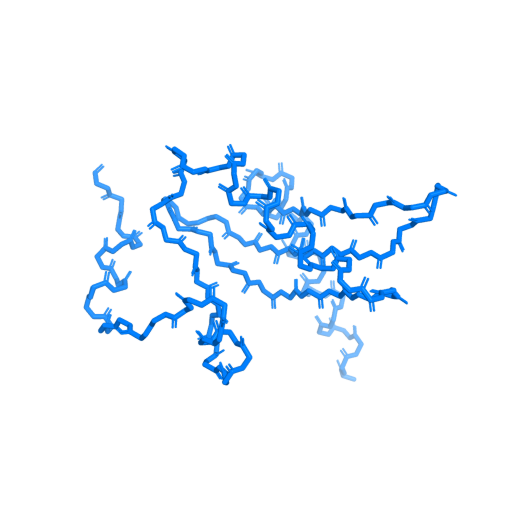M 668 N N . HIS A 1 85 ? 12.906 5.649 -1.394 1.00 79.19 85 HIS A N 1
ATOM 669 C CA . HIS A 1 85 ? 12.066 5.492 -2.573 1.00 79.19 85 HIS A CA 1
ATOM 670 C C . HIS A 1 85 ? 10.626 5.947 -2.316 1.00 79.19 85 HIS A C 1
ATOM 672 O O . HIS A 1 85 ? 10.089 6.704 -3.116 1.00 79.19 85 HIS A O 1
ATOM 678 N N . LEU A 1 86 ? 10.006 5.514 -1.217 1.00 80.69 86 LEU A N 1
ATOM 679 C CA . LEU A 1 86 ? 8.631 5.890 -0.874 1.00 80.69 86 LEU A CA 1
ATOM 680 C C . LEU A 1 86 ? 8.520 7.375 -0.523 1.00 80.69 86 LEU A C 1
ATOM 682 O O . LEU A 1 86 ? 7.582 8.033 -0.966 1.00 80.69 86 LEU A 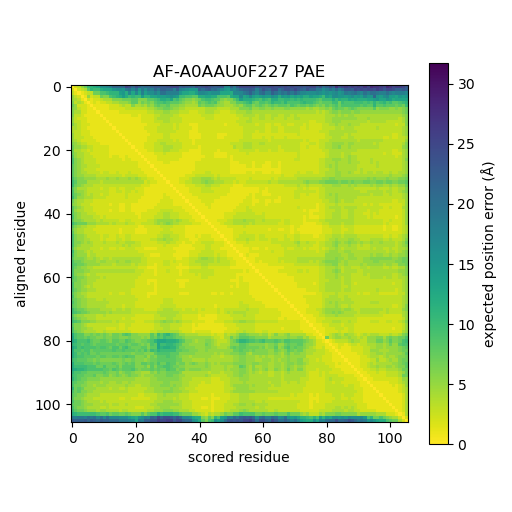O 1
ATOM 686 N N . GLU A 1 87 ? 9.499 7.920 0.197 1.00 86.44 87 GLU A N 1
ATOM 687 C CA . GLU A 1 87 ? 9.559 9.355 0.493 1.00 86.44 87 GLU A CA 1
ATOM 688 C C . GLU A 1 87 ? 9.642 10.185 -0.794 1.00 86.44 87 GLU A C 1
ATOM 690 O O . GLU A 1 87 ? 8.892 11.142 -0.963 1.00 86.44 87 GLU A O 1
ATOM 695 N N . SER A 1 88 ? 10.441 9.753 -1.779 1.00 84.25 88 SER A N 1
ATOM 696 C CA . SER A 1 88 ? 10.492 10.413 -3.095 1.00 84.25 88 SER A CA 1
ATOM 697 C C . SER A 1 88 ? 9.161 10.380 -3.870 1.00 84.25 88 SER A C 1
ATOM 699 O O . SER A 1 88 ? 8.989 11.127 -4.833 1.00 84.25 88 SER A O 1
ATOM 701 N N . LEU A 1 89 ? 8.221 9.512 -3.472 1.00 77.31 89 LEU A N 1
ATOM 702 C CA . LEU A 1 89 ? 6.858 9.437 -4.010 1.00 77.31 89 LEU A CA 1
ATOM 703 C C . LEU A 1 89 ? 5.839 10.246 -3.189 1.00 77.31 89 LEU A C 1
ATOM 705 O O . LEU A 1 89 ? 4.661 10.239 -3.542 1.00 77.31 89 LEU A O 1
ATOM 709 N N . GLY A 1 90 ? 6.280 10.939 -2.135 1.00 85.50 90 GLY A N 1
ATOM 710 C CA . GLY A 1 90 ? 5.445 11.741 -1.242 1.00 85.50 90 GLY A CA 1
ATOM 711 C C . GLY A 1 90 ? 4.995 11.020 0.030 1.00 85.50 90 GLY A C 1
ATOM 712 O O . GLY A 1 90 ? 4.044 11.471 0.660 1.00 85.50 90 GLY A O 1
ATOM 713 N N . ALA A 1 91 ? 5.623 9.898 0.405 1.00 90.38 91 ALA A N 1
ATOM 714 C CA . ALA A 1 91 ? 5.367 9.291 1.709 1.00 90.38 91 ALA A CA 1
ATOM 715 C C . ALA A 1 91 ? 5.952 10.158 2.830 1.00 90.38 91 ALA A C 1
ATOM 717 O O . ALA A 1 91 ? 7.091 10.613 2.743 1.00 90.38 91 ALA A O 1
ATOM 718 N N . GLU A 1 92 ? 5.191 10.319 3.906 1.00 92.50 92 GLU A N 1
ATOM 719 C CA . GLU A 1 92 ? 5.586 11.095 5.077 1.00 92.50 92 GLU A CA 1
ATOM 720 C C . GLU A 1 92 ? 5.530 10.225 6.333 1.00 92.50 92 GLU A C 1
ATOM 722 O O . GLU A 1 92 ? 4.725 9.296 6.444 1.00 92.50 92 GLU A O 1
ATOM 727 N N . MET A 1 93 ? 6.392 10.535 7.300 1.00 92.94 93 MET A N 1
ATOM 728 C CA . MET A 1 93 ? 6.344 9.914 8.619 1.00 92.94 93 MET A CA 1
ATOM 729 C C . MET A 1 93 ? 5.309 10.637 9.480 1.00 92.94 93 MET A C 1
ATOM 731 O O . MET A 1 93 ? 5.421 11.840 9.705 1.00 92.94 93 MET A O 1
ATOM 735 N N . ILE A 1 94 ? 4.345 9.894 10.017 1.00 93.19 94 ILE A N 1
ATOM 736 C CA . ILE A 1 94 ? 3.377 10.399 10.998 1.00 93.19 94 ILE A CA 1
ATOM 737 C C . ILE A 1 94 ? 3.674 9.832 12.385 1.00 93.19 94 ILE A C 1
ATOM 739 O O . ILE A 1 94 ? 4.347 8.803 12.523 1.00 93.19 94 ILE A O 1
ATOM 743 N N . SER A 1 95 ? 3.184 10.490 13.437 1.00 95.12 95 SER A N 1
ATOM 744 C CA . SER A 1 95 ? 3.350 9.947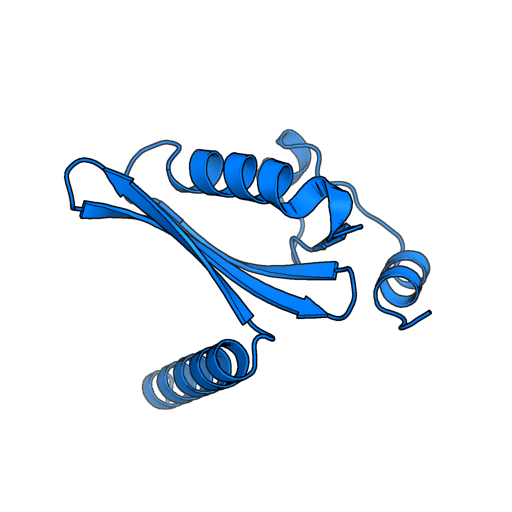 14.782 1.00 95.12 95 SER A CA 1
ATOM 745 C C . SER A 1 95 ? 2.523 8.669 14.950 1.00 95.12 95 SER A C 1
ATOM 747 O O . SER A 1 95 ? 1.491 8.464 14.309 1.00 95.12 95 SER A O 1
ATOM 749 N N . LYS A 1 96 ? 2.941 7.799 15.876 1.00 93.69 96 LYS A N 1
ATOM 750 C CA . LYS A 1 96 ? 2.152 6.612 16.237 1.00 93.69 96 LYS A CA 1
ATOM 751 C C . LYS A 1 96 ? 0.738 6.986 16.704 1.00 93.69 96 LYS A C 1
ATOM 753 O O . LYS A 1 96 ? -0.185 6.210 16.486 1.00 93.69 96 LYS A O 1
ATOM 758 N N . MET A 1 97 ? 0.584 8.131 17.372 1.00 96.38 97 MET A N 1
ATOM 759 C CA . MET A 1 97 ? -0.716 8.597 17.853 1.00 96.38 97 MET A CA 1
ATOM 760 C C . MET A 1 97 ? -1.629 8.949 16.675 1.00 96.38 97 MET A C 1
ATOM 762 O O . MET A 1 97 ? -2.734 8.420 16.619 1.00 96.38 97 MET A O 1
ATOM 766 N N . ASP A 1 98 ? -1.129 9.709 15.698 1.00 95.19 98 ASP A N 1
ATOM 767 C CA . ASP A 1 98 ? -1.891 10.075 14.493 1.00 95.19 98 ASP A CA 1
ATOM 768 C C . ASP A 1 98 ? -2.268 8.835 13.669 1.00 95.19 98 ASP A C 1
ATOM 770 O O . ASP A 1 98 ? -3.388 8.717 13.178 1.00 95.19 98 ASP A O 1
ATOM 774 N N . TYR A 1 99 ? -1.353 7.864 13.556 1.00 94.81 99 TYR A N 1
ATOM 775 C CA . TYR A 1 99 ? -1.625 6.599 12.867 1.00 94.81 99 TYR A CA 1
ATOM 776 C C . TYR A 1 99 ? -2.732 5.788 13.553 1.00 94.81 99 TYR A C 1
ATOM 778 O O . TYR A 1 99 ? -3.644 5.289 12.895 1.00 94.81 99 TYR A O 1
ATOM 786 N N . LEU A 1 100 ? -2.679 5.660 14.883 1.00 94.69 100 LEU A N 1
ATOM 787 C CA . LEU A 1 100 ? -3.711 4.954 15.645 1.00 94.69 100 LEU A CA 1
ATOM 788 C C . LEU A 1 100 ? -5.061 5.677 15.587 1.00 94.69 100 LEU A C 1
ATOM 790 O O . LEU A 1 100 ? -6.095 5.014 15.536 1.00 94.69 100 LEU A O 1
ATOM 794 N N . GLU A 1 101 ? -5.060 7.010 15.559 1.00 94.69 101 GLU A N 1
ATOM 795 C CA . GLU A 1 101 ? -6.274 7.795 15.346 1.00 94.69 101 GLU A CA 1
ATOM 796 C C . GLU A 1 101 ? -6.855 7.548 13.946 1.00 94.69 101 GLU A C 1
ATOM 798 O O . GLU A 1 101 ? -8.057 7.312 13.819 1.00 94.69 101 GLU A O 1
ATOM 803 N N . ALA A 1 102 ? -6.016 7.502 12.906 1.00 93.50 102 ALA A N 1
ATOM 804 C CA . ALA A 1 102 ? -6.444 7.196 11.540 1.00 93.50 102 ALA A CA 1
ATOM 805 C C . ALA A 1 102 ? -7.046 5.785 11.399 1.00 93.50 102 ALA A C 1
ATOM 807 O O . ALA A 1 102 ? -7.970 5.591 10.609 1.00 93.50 102 ALA A O 1
ATOM 808 N N . LEU A 1 103 ? -6.549 4.810 12.170 1.00 93.62 103 LEU A N 1
ATOM 809 C CA . LEU A 1 103 ? -7.080 3.444 12.205 1.00 93.62 103 LEU A CA 1
ATOM 810 C C . LEU A 1 103 ? -8.380 3.307 13.006 1.00 93.62 103 LEU A C 1
ATOM 812 O O . LEU A 1 103 ? -9.052 2.284 12.875 1.00 93.62 103 LEU A O 1
ATOM 816 N N . SER A 1 104 ? -8.730 4.270 13.860 1.00 90.56 104 SER A N 1
ATOM 817 C CA . SER A 1 104 ? -9.927 4.168 14.698 1.00 90.56 104 SER A CA 1
ATOM 818 C C . SER A 1 104 ? -11.208 4.263 13.866 1.00 90.56 104 SER A C 1
ATOM 820 O O . SER A 1 104 ? -11.278 5.001 12.883 1.00 90.56 104 SER A O 1
ATOM 822 N N . ASP A 1 105 ? -12.215 3.472 14.240 1.00 71.44 105 ASP A N 1
ATOM 823 C CA . ASP A 1 105 ? -13.547 3.586 13.650 1.00 71.44 105 ASP A CA 1
ATOM 824 C C . ASP A 1 105 ? -14.206 4.815 14.285 1.00 71.44 105 ASP A C 1
ATOM 826 O O . ASP A 1 105 ? -14.250 4.913 15.516 1.00 71.44 105 ASP A O 1
ATOM 830 N N . LYS A 1 106 ? -14.608 5.789 13.466 1.00 57.41 106 LYS A N 1
ATOM 831 C CA . LYS A 1 106 ? -15.256 7.017 13.948 1.00 57.41 106 LYS A CA 1
ATOM 832 C C . LYS A 1 106 ? -16.759 6.831 14.050 1.00 57.41 106 LYS A C 1
ATOM 834 O O . LYS A 1 106 ? -17.344 6.364 13.050 1.00 57.41 106 LYS A O 1
#

Mean predicted align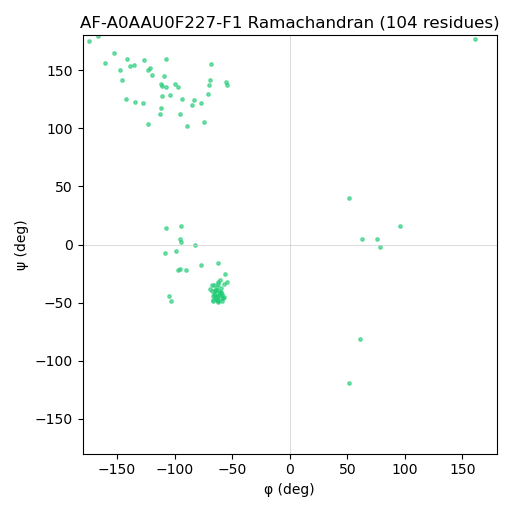ed error: 4.12 Å

Solvent-accessible surface area (backbone atoms only — not comparable to full-atom values): 6123 Å² total; per-residue (Å²): 116,71,68,62,54,53,54,50,52,53,52,50,51,54,49,34,34,77,70,71,37,27,51,74,45,81,23,72,54,98,91,37,86,32,19,20,36,34,29,38,53,43,78,37,24,38,40,49,72,52,72,44,60,78,45,89,63,27,32,57,53,38,48,54,51,47,51,67,75,35,59,91,62,42,83,42,76,42,70,85,66,91,46,75,70,50,41,76,74,72,53,76,92,73,54,73,66,60,52,53,57,56,51,49,86,129

Sequence (106 aa):
MALGFRRKLIASFLQLHREGKAKSIEVWQSGALVGGFYGVEVNKVFCGESMFSKVSNASKAGFIHFVEQYKNHFTLIDCQVYSEHLESLGAEMISKMDYLEALSDK

Radius of gyration: 14.88 Å; Cα contacts (8 Å, |Δi|>4): 133; chains: 1; bounding box: 29×37×42 Å

InterPro domains:
  IPR004616 Leucyl/phenylalanyl-tRNA-protein transferase [PF03588] (7-94)
  IPR004616 Leucyl/phenylalanyl-tRNA-protein transferase [PTHR30098] (8-104)
  IPR016181 Acyl-CoA N-acyltransferase [SSF55729] (8-104)
  IPR042203 Leucyl/phenylalanyl-tRNA-protein transferase, C-terminal [G3DSA:3.40.630.70] (5-106)

Nearest PDB structures (foldseek):
  2z3n-assembly1_B  TM=9.366E-01  e=5.440E-09  Escherichia coli
  2z3l-assembly1_A  TM=9.373E-01  e=5.819E-09  Escherichia coli
  2z3k-assembly1_B  TM=9.511E-01  e=1.066E-08  Escherichia coli
  2dps-assembly1_A  TM=9.439E-01  e=1.492E-08  Escherichia coli
  2cxa-assembly1_A  TM=9.403E-01  e=3.576E-08  Escherichia coli

Foldseek 3Di:
DVVVVVVVVVVVLVVCVVVVFKDKFFFDDPNDGAWIWMFGDQQQETETDDIDGNDPCRHVVRVVVVCVVCVVRHPYYHPPDDDPVVVVVVDDDDDPVVVVVSNDDD

pLDDT: mean 92.03, std 7.79, range [57.06, 98.31]